Protein AF-A0A848VW06-F1 (afdb_monomer)

Solvent-accessible surface area (backbone atoms only — not comparable to full-atom values): 3753 Å² total; per-residue (Å²): 136,60,71,65,59,58,52,55,52,48,53,52,52,51,52,52,50,52,50,51,53,50,51,54,49,48,53,52,50,54,52,50,50,49,27,63,74,68,74,45,82,58,88,84,52,54,69,70,58,49,52,52,50,51,53,51,56,50,54,59,63,75,75,111

Radius of gyration: 20.6 Å; Cα contacts (8 Å, |Δi|>4): 8; chains: 1; bounding box: 32×20×64 Å

Sequence (64 aa):
MTWFQTILMGERAITLLLFALYLITAVRLCRYSSWVSEGTPNPFLPRVLKNALIDQGYRQRLAY

pLDDT: mean 72.05, std 13.0, range [46.88, 95.0]

Mean predicted aligned error: 13.28 Å

Secondary structure (DSSP, 8-state):
--HHHHHHHHHHHHHHHHHHHHHHHHHHHHHHHHHHHHT---TTS-HHHHHHHHHHHHHHHTT-

Structure (mmCIF, N/CA/C/O backbone):
data_AF-A0A848VW06-F1
#
_entry.id   AF-A0A848VW06-F1
#
loop_
_atom_site.group_PDB
_atom_site.id
_atom_site.type_symbol
_atom_site.label_atom_id
_atom_site.label_alt_id
_atom_site.label_comp_id
_atom_site.label_asym_id
_atom_site.label_entity_id
_atom_site.label_seq_id
_atom_site.pdbx_PDB_ins_code
_atom_site.Cartn_x
_atom_site.Cartn_y
_atom_site.Cartn_z
_atom_site.occupancy
_atom_site.B_iso_or_equiv
_atom_site.auth_seq_id
_atom_site.auth_comp_id
_atom_site.auth_asym_id
_atom_site.auth_atom_id
_atom_site.pdbx_PDB_model_num
ATOM 1 N N . MET A 1 1 ? 15.701 -2.335 -34.849 1.00 56.00 1 MET A N 1
ATOM 2 C CA . MET A 1 1 ? 14.617 -2.194 -33.851 1.00 56.00 1 MET A CA 1
ATOM 3 C C . MET A 1 1 ? 14.952 -0.990 -32.987 1.00 56.00 1 MET A C 1
ATOM 5 O O . MET A 1 1 ? 16.023 -0.967 -32.400 1.00 56.00 1 MET A O 1
ATOM 9 N N . THR A 1 2 ? 14.151 0.067 -33.062 1.00 68.62 2 THR A N 1
ATOM 10 C CA . THR A 1 2 ? 14.535 1.436 -32.691 1.00 68.62 2 THR A CA 1
ATOM 11 C C . THR A 1 2 ? 14.465 1.666 -31.179 1.00 68.62 2 THR A C 1
ATOM 13 O O . THR A 1 2 ? 13.462 1.336 -30.557 1.00 68.62 2 THR A O 1
ATOM 16 N N . TRP A 1 3 ? 15.506 2.274 -30.599 1.00 69.94 3 TRP A N 1
ATOM 17 C CA . TRP A 1 3 ? 15.618 2.666 -29.180 1.00 69.94 3 TRP A CA 1
ATOM 18 C C . TRP A 1 3 ? 14.356 3.327 -28.599 1.00 69.94 3 TRP A C 1
ATOM 20 O O . TRP A 1 3 ? 14.033 3.152 -27.427 1.00 69.94 3 TRP A O 1
ATOM 30 N N . PHE A 1 4 ? 13.606 4.027 -29.448 1.00 74.56 4 PHE A N 1
ATOM 31 C CA . PHE A 1 4 ? 12.309 4.622 -29.142 1.00 74.56 4 PHE A CA 1
ATOM 32 C C . PHE A 1 4 ? 11.261 3.608 -28.645 1.00 74.56 4 PHE A C 1
ATOM 34 O O . PHE A 1 4 ? 10.543 3.883 -27.690 1.00 74.56 4 PHE A O 1
ATOM 41 N N . GLN A 1 5 ? 11.198 2.413 -29.240 1.00 73.31 5 GLN A N 1
ATOM 42 C CA . GLN A 1 5 ? 10.281 1.348 -28.814 1.00 73.31 5 GLN A CA 1
ATOM 43 C C . GLN A 1 5 ? 10.644 0.819 -27.421 1.00 73.31 5 GLN A C 1
ATOM 45 O O . GLN A 1 5 ? 9.759 0.556 -26.612 1.00 73.31 5 GLN A O 1
ATOM 50 N N . THR A 1 6 ? 11.940 0.724 -27.113 1.00 77.19 6 THR A N 1
ATOM 51 C CA . THR A 1 6 ? 12.430 0.295 -25.796 1.00 77.19 6 THR A CA 1
ATOM 52 C C . THR A 1 6 ? 12.067 1.303 -24.705 1.00 77.19 6 THR A C 1
ATOM 54 O O . THR A 1 6 ? 11.619 0.904 -23.632 1.00 77.19 6 THR A O 1
ATOM 57 N N . ILE A 1 7 ? 12.199 2.604 -24.989 1.00 78.38 7 ILE A N 1
ATOM 58 C CA . ILE A 1 7 ? 11.804 3.679 -24.063 1.00 78.38 7 ILE A CA 1
ATOM 59 C C . ILE A 1 7 ? 10.293 3.631 -23.806 1.00 78.38 7 ILE A C 1
ATOM 61 O O . ILE A 1 7 ? 9.866 3.598 -22.653 1.00 78.38 7 ILE A O 1
ATOM 65 N N . LEU A 1 8 ? 9.491 3.522 -24.868 1.00 77.75 8 LEU A N 1
ATOM 66 C CA . LEU A 1 8 ? 8.031 3.468 -24.769 1.00 77.75 8 LEU A CA 1
ATOM 67 C C . LEU A 1 8 ? 7.542 2.231 -23.9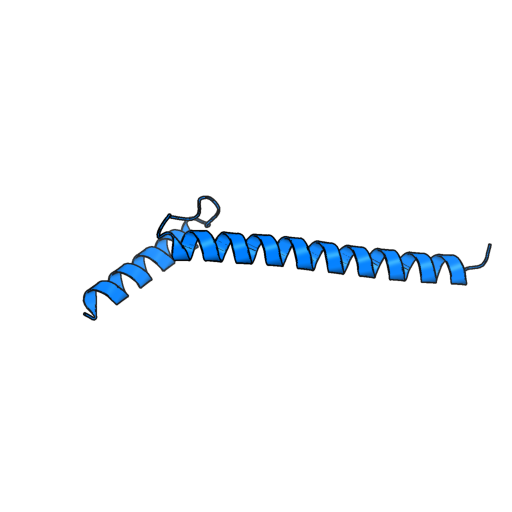92 1.00 77.75 8 LEU A C 1
ATOM 69 O O . LEU A 1 8 ? 6.594 2.305 -23.211 1.00 77.75 8 LEU A O 1
ATOM 73 N N . MET A 1 9 ? 8.192 1.077 -24.178 1.00 77.62 9 MET A N 1
ATOM 74 C CA . MET A 1 9 ? 7.915 -0.130 -23.391 1.00 77.62 9 MET A CA 1
ATOM 75 C C . MET A 1 9 ? 8.288 0.054 -21.913 1.00 77.62 9 MET A C 1
ATOM 77 O O . MET A 1 9 ? 7.535 -0.382 -21.040 1.00 77.62 9 MET A O 1
ATOM 81 N N . GLY A 1 10 ? 9.400 0.738 -21.629 1.00 80.12 10 GLY A N 1
ATOM 82 C CA . GLY A 1 10 ? 9.831 1.074 -20.272 1.00 80.12 10 GLY A CA 1
ATOM 83 C C . GLY A 1 10 ? 8.830 1.963 -19.531 1.00 80.12 10 GLY A C 1
ATOM 84 O O . GLY A 1 10 ? 8.449 1.649 -18.405 1.00 80.12 10 GLY A O 1
ATOM 85 N N . GLU A 1 11 ? 8.323 3.017 -20.172 1.00 84.12 11 GLU A N 1
ATOM 86 C CA . GLU A 1 11 ? 7.319 3.911 -19.572 1.00 84.12 11 GLU A CA 1
ATOM 87 C C . GLU A 1 11 ? 6.019 3.179 -19.221 1.00 84.12 11 GLU A C 1
ATOM 89 O O . GLU A 1 11 ? 5.454 3.366 -18.138 1.00 84.12 11 GLU A O 1
ATOM 94 N N . ARG A 1 12 ? 5.556 2.283 -20.102 1.00 84.62 12 ARG A N 1
ATOM 95 C CA . ARG A 1 12 ? 4.361 1.466 -19.840 1.00 84.62 12 ARG A CA 1
ATOM 96 C C . ARG A 1 12 ? 4.584 0.504 -18.677 1.00 84.62 12 ARG A C 1
ATOM 98 O O . ARG A 1 12 ? 3.694 0.363 -17.841 1.00 84.62 12 ARG A O 1
ATOM 105 N N . ALA A 1 13 ? 5.765 -0.106 -18.582 1.00 85.50 13 ALA A N 1
ATOM 106 C CA . ALA A 1 13 ? 6.117 -0.976 -17.462 1.00 85.50 13 ALA A CA 1
ATOM 107 C C . ALA A 1 13 ? 6.150 -0.210 -16.127 1.00 85.50 13 ALA A C 1
ATOM 109 O O . ALA A 1 13 ? 5.589 -0.682 -15.139 1.00 85.50 13 ALA A O 1
ATOM 110 N N . ILE A 1 14 ? 6.728 0.996 -16.107 1.00 90.00 14 ILE A N 1
ATOM 111 C CA . ILE A 1 14 ? 6.760 1.865 -14.919 1.00 90.00 14 ILE A CA 1
ATOM 112 C C . ILE A 1 14 ? 5.342 2.273 -14.507 1.00 90.00 14 ILE A C 1
ATOM 114 O O . ILE A 1 14 ? 4.991 2.200 -13.331 1.00 90.00 14 ILE A O 1
ATOM 118 N N . THR A 1 15 ? 4.500 2.648 -15.470 1.00 89.44 15 THR A N 1
ATOM 119 C CA . THR A 1 15 ? 3.112 3.051 -15.202 1.00 89.44 15 THR A CA 1
ATOM 120 C C . THR A 1 15 ? 2.302 1.898 -14.606 1.00 89.44 15 THR A C 1
ATOM 122 O O . THR A 1 15 ? 1.575 2.086 -13.632 1.00 89.44 15 THR A O 1
ATOM 125 N N . LEU A 1 16 ? 2.467 0.682 -15.139 1.00 92.62 16 LEU A N 1
ATOM 126 C CA . LEU A 1 16 ? 1.824 -0.520 -14.601 1.00 92.62 16 LEU A CA 1
ATOM 127 C C . LEU A 1 16 ? 2.331 -0.870 -13.197 1.00 92.62 16 LEU A C 1
ATOM 129 O O . LEU A 1 16 ? 1.532 -1.241 -12.338 1.00 92.62 16 LEU A O 1
ATOM 133 N N . LEU A 1 17 ? 3.633 -0.716 -12.938 1.00 93.69 17 LEU A N 1
ATOM 134 C CA . LEU A 1 17 ? 4.221 -0.925 -11.613 1.00 93.69 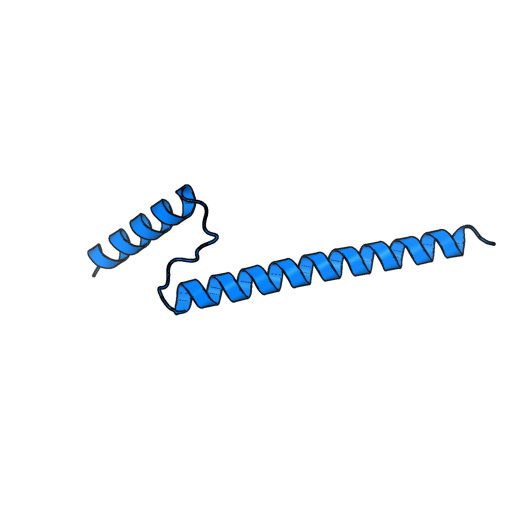17 LEU A CA 1
ATOM 135 C C . LEU A 1 17 ? 3.628 0.047 -10.582 1.00 93.69 17 LEU A C 1
ATOM 137 O O . LEU A 1 17 ? 3.202 -0.372 -9.506 1.00 93.69 17 LEU A O 1
ATOM 141 N N . LEU A 1 18 ? 3.566 1.338 -10.921 1.00 94.00 18 LEU A N 1
ATOM 142 C CA . LEU A 1 18 ? 2.983 2.368 -10.059 1.00 94.00 18 LEU A CA 1
ATOM 143 C C . LEU A 1 18 ? 1.495 2.109 -9.805 1.00 94.00 18 LEU A C 1
ATOM 145 O O . LEU A 1 18 ? 1.038 2.218 -8.667 1.00 94.00 18 LEU A O 1
ATOM 149 N N . PHE A 1 19 ? 0.754 1.696 -10.834 1.00 93.31 19 PHE A N 1
ATOM 150 C CA . PHE A 1 19 ? -0.648 1.315 -10.697 1.00 93.31 19 PHE A CA 1
ATOM 151 C C . PHE A 1 19 ? -0.832 0.108 -9.765 1.00 93.31 19 PHE A C 1
ATOM 153 O O . PHE A 1 19 ? -1.686 0.133 -8.879 1.00 93.31 19 PHE A O 1
ATOM 160 N N . ALA A 1 20 ? 0.001 -0.927 -9.900 1.00 94.00 20 ALA A N 1
ATOM 161 C CA . ALA A 1 20 ? -0.037 -2.092 -9.021 1.00 94.00 20 ALA A CA 1
ATOM 162 C C . ALA A 1 20 ? 0.272 -1.719 -7.561 1.00 94.00 20 ALA A C 1
ATOM 164 O O . ALA A 1 20 ? -0.432 -2.155 -6.648 1.00 94.00 20 ALA A O 1
ATOM 165 N N . LEU A 1 21 ? 1.278 -0.868 -7.329 1.00 95.00 21 LEU A N 1
ATOM 166 C CA . LEU A 1 21 ? 1.610 -0.356 -5.996 1.00 95.00 21 LEU A CA 1
ATOM 167 C C . LEU A 1 21 ? 0.454 0.444 -5.388 1.00 95.00 21 LEU A C 1
ATOM 169 O O . LEU A 1 21 ? 0.116 0.239 -4.219 1.00 95.00 21 LEU A O 1
ATOM 173 N N . TYR A 1 22 ? -0.183 1.310 -6.178 1.00 93.88 22 TYR A N 1
ATOM 174 C CA . TYR A 1 22 ? -1.370 2.049 -5.756 1.00 93.88 22 TYR A CA 1
ATOM 175 C C . TYR A 1 22 ? -2.496 1.099 -5.332 1.00 93.88 22 TYR A C 1
ATOM 177 O O . TYR A 1 22 ? -3.034 1.234 -4.235 1.00 93.88 22 TYR A O 1
ATOM 185 N N . LEU A 1 23 ? -2.795 0.085 -6.149 1.00 93.75 23 LEU A N 1
ATOM 186 C CA . LEU A 1 23 ? -3.885 -0.858 -5.899 1.00 93.75 23 LEU A CA 1
ATOM 187 C C . LEU A 1 23 ? -3.627 -1.718 -4.653 1.00 93.75 23 LEU A C 1
ATOM 189 O O . LEU A 1 23 ? -4.516 -1.879 -3.819 1.00 93.75 23 LEU A O 1
ATOM 193 N N . ILE A 1 24 ? -2.393 -2.194 -4.456 1.00 91.38 24 ILE A N 1
ATOM 194 C CA . ILE A 1 24 ? -1.993 -2.914 -3.235 1.00 91.38 24 ILE A CA 1
ATOM 195 C C . ILE A 1 24 ? -2.160 -2.022 -2.002 1.00 91.38 24 ILE A C 1
ATOM 197 O O . ILE A 1 24 ? -2.659 -2.474 -0.969 1.00 91.38 24 ILE A O 1
ATOM 201 N N . THR A 1 25 ? -1.749 -0.758 -2.099 1.00 87.88 25 THR A N 1
ATOM 202 C CA . THR A 1 25 ? -1.848 0.198 -0.990 1.00 87.88 25 THR A CA 1
ATOM 203 C C . THR A 1 25 ? -3.308 0.507 -0.665 1.00 87.88 25 THR A C 1
ATOM 205 O O . THR A 1 25 ? -3.687 0.467 0.504 1.00 87.88 25 THR A O 1
ATOM 208 N N . ALA A 1 26 ? -4.145 0.712 -1.685 1.00 85.75 26 ALA A N 1
ATOM 209 C CA . ALA A 1 26 ? -5.581 0.920 -1.535 1.00 85.75 26 ALA A CA 1
ATOM 210 C C . ALA A 1 26 ? -6.261 -0.290 -0.879 1.00 85.75 26 ALA A C 1
ATOM 212 O O . ALA A 1 26 ? -6.971 -0.127 0.107 1.00 85.75 26 AL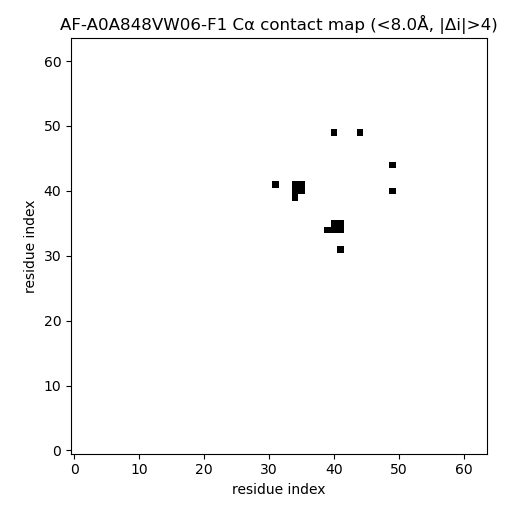A A O 1
ATOM 213 N N . VAL A 1 27 ? -5.975 -1.515 -1.336 1.00 86.62 27 VAL A N 1
ATOM 214 C CA . VAL A 1 27 ? -6.518 -2.744 -0.731 1.00 86.62 27 VAL A CA 1
ATOM 215 C C . VAL A 1 27 ? -6.092 -2.880 0.729 1.00 86.62 27 VAL A C 1
ATOM 217 O O . VAL A 1 27 ? -6.913 -3.214 1.583 1.00 86.62 27 VAL A O 1
ATOM 220 N N . ARG A 1 28 ? -4.823 -2.598 1.048 1.00 82.75 28 ARG A N 1
ATOM 221 C CA . ARG A 1 28 ? -4.337 -2.613 2.436 1.00 82.75 28 ARG A CA 1
ATOM 222 C C . ARG A 1 28 ? -5.048 -1.575 3.294 1.00 82.75 28 ARG A C 1
ATOM 224 O O . ARG A 1 28 ? -5.401 -1.897 4.424 1.00 82.75 28 ARG A O 1
ATOM 231 N N . LEU A 1 29 ? -5.278 -0.374 2.767 1.00 78.44 29 LEU A N 1
ATOM 232 C CA . LEU A 1 29 ? -5.961 0.703 3.478 1.00 78.44 29 LEU A CA 1
ATOM 233 C C . LEU A 1 29 ? -7.449 0.396 3.686 1.00 78.44 29 LEU A C 1
ATOM 235 O O . LEU A 1 29 ? -7.942 0.541 4.799 1.00 78.44 29 LEU A O 1
ATOM 239 N N . CYS A 1 30 ? -8.149 -0.099 2.663 1.00 76.19 30 CYS A N 1
ATOM 240 C CA . CYS A 1 30 ? -9.545 -0.529 2.770 1.00 76.19 30 CYS A CA 1
ATOM 241 C C . CYS A 1 30 ? -9.695 -1.669 3.777 1.00 76.19 30 CYS A C 1
ATOM 243 O O . CYS A 1 30 ? -10.566 -1.618 4.640 1.00 76.19 30 CYS A O 1
ATOM 245 N N . ARG A 1 31 ? -8.798 -2.662 3.725 1.00 73.62 31 ARG A N 1
ATOM 246 C CA . ARG A 1 31 ? -8.767 -3.751 4.703 1.00 73.62 31 ARG A CA 1
ATOM 247 C C . ARG A 1 31 ? -8.462 -3.223 6.102 1.00 73.62 31 ARG A C 1
ATOM 249 O O . ARG A 1 31 ? -9.106 -3.629 7.053 1.00 73.62 31 ARG A O 1
ATOM 256 N N . TYR A 1 32 ? -7.516 -2.298 6.255 1.00 66.94 32 TYR A N 1
ATOM 257 C CA . TYR A 1 32 ? -7.245 -1.654 7.543 1.00 66.94 32 TYR A CA 1
ATOM 258 C C . TYR A 1 32 ? -8.484 -0.931 8.089 1.00 66.94 32 TYR A C 1
AT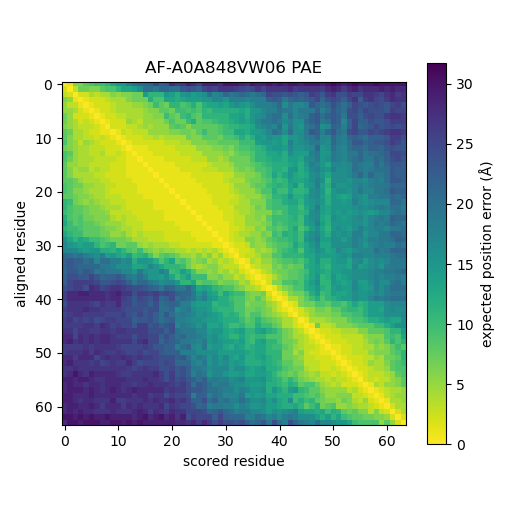OM 260 O O . TYR A 1 32 ? -8.839 -1.119 9.248 1.00 66.94 32 TYR A O 1
ATOM 268 N N . SER A 1 33 ? -9.172 -0.163 7.242 1.00 62.75 33 SER A N 1
ATOM 269 C CA . SER A 1 33 ? -10.404 0.546 7.592 1.00 62.75 33 SER A CA 1
ATOM 270 C C . SER A 1 33 ? -11.531 -0.402 7.999 1.00 62.75 33 SER A C 1
ATOM 272 O O . SER A 1 33 ? -12.274 -0.073 8.920 1.00 62.75 33 SER A O 1
ATOM 274 N N . SER A 1 34 ? -11.664 -1.568 7.355 1.00 63.38 34 SER A N 1
ATOM 275 C CA . SER A 1 34 ? -12.689 -2.550 7.726 1.00 63.38 34 SER A CA 1
ATOM 276 C C . SER A 1 34 ? -12.430 -3.128 9.118 1.00 6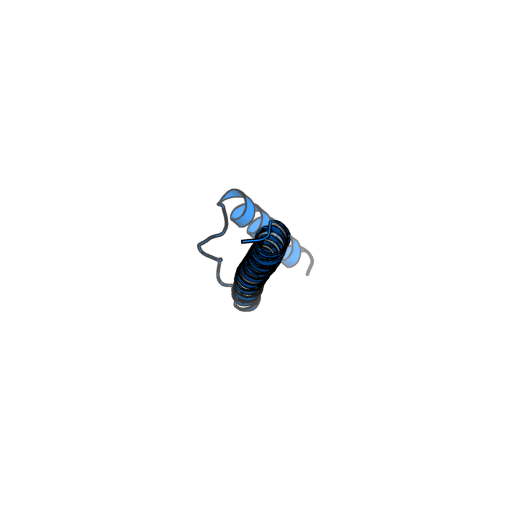3.38 34 SER A C 1
ATOM 278 O O . SER A 1 34 ? -13.341 -3.155 9.934 1.00 63.38 34 SER A O 1
ATOM 280 N N . TRP A 1 35 ? -11.176 -3.469 9.446 1.00 63.44 35 TRP A N 1
ATOM 281 C CA . TRP A 1 35 ? -10.808 -3.914 10.799 1.00 63.44 35 TRP A CA 1
ATOM 282 C C . TRP A 1 35 ? -11.068 -2.839 11.864 1.00 63.44 35 TRP A C 1
ATOM 284 O O . TRP A 1 35 ? -11.556 -3.147 12.948 1.00 63.44 35 TRP A O 1
ATOM 294 N N . VAL A 1 36 ? -10.765 -1.570 11.559 1.00 60.81 36 VAL A N 1
ATOM 295 C CA . VAL A 1 36 ? -11.052 -0.445 12.467 1.00 60.81 36 VAL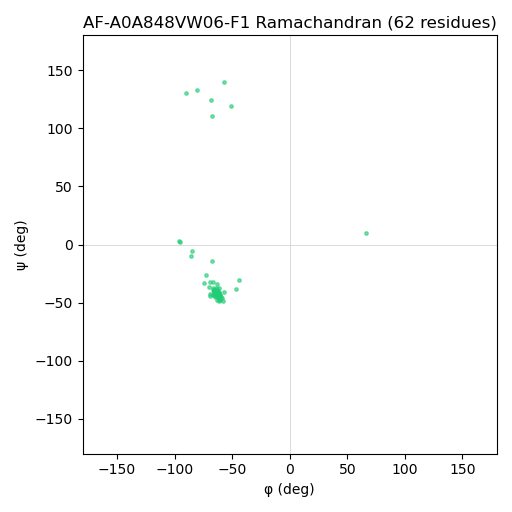 A CA 1
ATOM 296 C C . VAL A 1 36 ? -12.560 -0.287 12.681 1.00 60.81 36 VAL A C 1
ATOM 298 O O . VAL A 1 36 ? -12.991 -0.101 13.815 1.00 60.81 36 VAL A O 1
ATOM 301 N N . SER A 1 37 ? -13.362 -0.409 11.619 1.00 60.00 37 SER A N 1
ATOM 302 C CA . SER A 1 37 ? -14.825 -0.309 11.694 1.00 60.00 37 SER A CA 1
ATOM 303 C C . SER A 1 37 ? -15.475 -1.484 12.432 1.00 60.00 37 SER A C 1
ATOM 305 O O . SER A 1 37 ? -16.511 -1.301 13.063 1.00 60.00 37 SER A O 1
ATOM 307 N N . GLU A 1 38 ? -14.895 -2.680 12.349 1.00 63.41 38 GLU A N 1
ATOM 308 C CA . GLU A 1 38 ? -15.401 -3.894 13.006 1.00 63.41 38 GLU A CA 1
ATOM 309 C C . GLU A 1 38 ? -14.920 -4.032 14.463 1.00 63.41 38 GLU A C 1
ATOM 311 O O . GLU A 1 38 ? -15.346 -4.943 15.173 1.00 63.41 38 GLU A O 1
ATOM 316 N N . GLY A 1 39 ? -14.036 -3.142 14.936 1.00 59.38 39 GLY A N 1
ATOM 317 C CA . GLY A 1 39 ? -13.469 -3.200 16.289 1.00 59.38 39 GLY A CA 1
ATOM 318 C C . GLY A 1 39 ? -12.560 -4.414 16.529 1.00 59.38 39 GLY A C 1
ATOM 319 O O . GLY A 1 39 ? -12.160 -4.683 17.665 1.00 59.38 39 GLY A O 1
ATOM 320 N N . THR A 1 40 ? -12.220 -5.158 15.476 1.00 60.22 40 THR A N 1
ATOM 321 C CA . THR A 1 40 ? -11.395 -6.364 15.528 1.00 60.22 40 THR A CA 1
ATOM 322 C C . THR A 1 40 ? -9.916 -6.001 15.359 1.00 60.22 40 THR A C 1
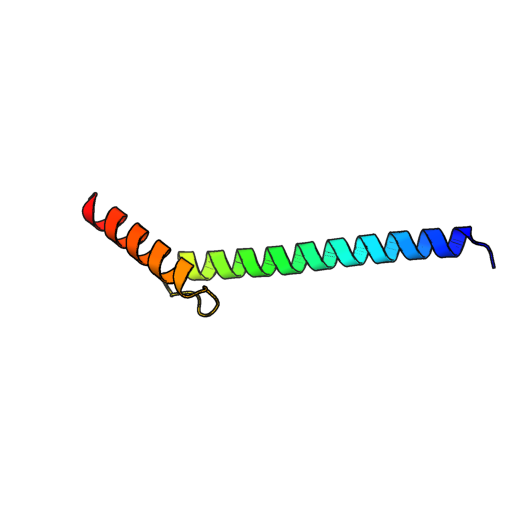ATOM 324 O O . THR A 1 40 ? -9.537 -5.277 14.436 1.00 60.22 40 THR A O 1
ATOM 327 N N . PRO A 1 41 ? -9.020 -6.492 16.237 1.00 59.28 41 PRO A N 1
ATOM 328 C CA . PRO A 1 41 ? -7.611 -6.134 16.169 1.00 59.28 41 PRO A CA 1
ATOM 329 C C . PRO A 1 41 ? -6.984 -6.725 14.901 1.00 59.28 41 PRO A C 1
ATOM 331 O O . PRO A 1 41 ? -6.800 -7.938 14.806 1.00 59.28 41 PRO A O 1
ATOM 334 N N . ASN A 1 42 ? -6.637 -5.859 13.942 1.00 60.59 42 ASN A N 1
ATOM 335 C CA . ASN A 1 42 ? -6.000 -6.250 12.686 1.00 60.59 42 ASN A CA 1
ATOM 336 C C . ASN A 1 42 ? -4.765 -7.144 12.965 1.00 60.59 42 ASN A C 1
ATOM 338 O O . ASN A 1 42 ? -3.821 -6.692 13.622 1.00 60.59 42 ASN A O 1
ATOM 342 N N . PRO A 1 43 ? -4.738 -8.398 12.469 1.00 61.75 43 PRO A N 1
ATOM 343 C CA . PRO A 1 43 ? -3.687 -9.368 12.786 1.00 61.75 43 PRO A CA 1
ATOM 344 C C . PRO A 1 43 ? -2.314 -9.000 12.206 1.00 61.75 43 PRO A C 1
ATOM 346 O O . PRO A 1 43 ? -1.302 -9.547 12.634 1.00 61.75 43 PRO A O 1
ATOM 349 N N . PHE A 1 44 ? -2.266 -8.054 11.265 1.00 62.00 44 PHE A N 1
ATOM 350 C CA . PHE A 1 44 ? -1.035 -7.576 10.632 1.00 62.00 44 PHE A CA 1
ATOM 351 C C . PHE A 1 44 ? -0.479 -6.297 11.269 1.00 62.00 44 PHE A C 1
ATOM 353 O O . PHE A 1 44 ? 0.512 -5.752 10.783 1.00 62.00 44 PHE A O 1
ATOM 360 N N . LEU A 1 45 ? -1.102 -5.794 12.339 1.00 63.72 45 LEU A N 1
ATOM 361 C CA . LEU A 1 45 ? -0.572 -4.653 13.074 1.00 63.72 45 LEU A CA 1
ATOM 362 C C . LEU A 1 45 ? 0.727 -5.049 13.795 1.00 63.72 45 LEU A C 1
ATOM 364 O O . LEU A 1 45 ? 0.710 -5.975 14.614 1.00 63.72 45 LEU A O 1
ATOM 368 N N . PRO A 1 46 ? 1.845 -4.334 13.568 1.00 65.19 46 PRO A N 1
ATOM 369 C CA . PRO A 1 46 ? 3.032 -4.510 14.389 1.00 65.19 46 PRO A CA 1
ATOM 370 C C . PRO A 1 46 ? 2.676 -4.250 15.858 1.00 65.19 46 PRO A C 1
ATOM 372 O O . PRO A 1 46 ? 1.921 -3.324 16.165 1.00 65.19 46 PRO A O 1
ATOM 375 N N . ARG A 1 47 ? 3.226 -5.061 16.775 1.00 64.56 47 ARG A N 1
ATOM 376 C CA . ARG A 1 47 ? 2.928 -5.013 18.226 1.00 64.56 47 ARG A CA 1
AT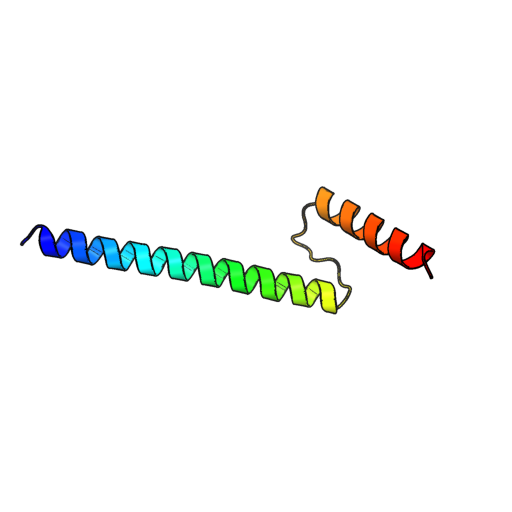OM 377 C C . ARG A 1 47 ? 2.961 -3.594 18.800 1.00 64.56 47 ARG A C 1
ATOM 379 O O . ARG A 1 47 ? 2.122 -3.251 19.622 1.00 64.56 47 ARG A O 1
ATOM 386 N N . VAL A 1 48 ? 3.897 -2.773 18.327 1.00 64.94 48 VAL A N 1
ATOM 387 C CA . VAL A 1 48 ? 4.069 -1.373 18.743 1.00 64.94 48 VAL A CA 1
ATOM 388 C C . VAL A 1 48 ? 2.831 -0.532 18.417 1.00 64.94 48 VAL A C 1
ATOM 390 O O . VAL A 1 48 ? 2.320 0.176 19.279 1.00 64.94 48 VAL A O 1
ATOM 393 N N . LEU A 1 49 ? 2.302 -0.661 17.198 1.00 65.56 49 LEU A N 1
ATOM 394 C CA . LEU A 1 49 ? 1.129 0.089 16.754 1.00 65.56 49 LEU A CA 1
ATOM 395 C C . LEU A 1 49 ? -0.159 -0.455 17.387 1.00 65.56 49 LEU A C 1
ATOM 397 O O . LEU A 1 49 ? -1.051 0.316 17.726 1.00 65.56 49 LEU A O 1
ATOM 401 N N . LYS A 1 50 ? -0.225 -1.770 17.637 1.00 62.25 50 LYS A N 1
ATOM 402 C CA . LYS A 1 50 ? -1.323 -2.390 18.394 1.00 62.25 50 LYS A CA 1
ATOM 403 C C . LYS A 1 50 ? -1.421 -1.820 19.814 1.00 62.25 50 LYS A C 1
ATOM 405 O O . LYS A 1 50 ? -2.513 -1.470 20.246 1.00 62.25 50 LYS A O 1
ATOM 410 N N . ASN A 1 51 ? -0.293 -1.680 20.510 1.00 65.69 51 ASN A N 1
ATOM 411 C CA . ASN A 1 51 ? -0.261 -1.100 21.855 1.00 65.69 51 ASN A CA 1
ATOM 412 C C . ASN A 1 51 ? -0.641 0.390 21.846 1.00 65.69 51 ASN A C 1
ATOM 414 O O . ASN A 1 51 ? -1.383 0.827 22.719 1.00 65.69 51 ASN A O 1
ATOM 418 N N . ALA A 1 52 ? -0.194 1.151 20.839 1.00 66.06 52 ALA A N 1
ATOM 419 C CA . ALA A 1 52 ? -0.533 2.569 20.699 1.00 66.06 52 ALA A CA 1
ATOM 420 C C . ALA A 1 52 ? -2.034 2.802 20.435 1.00 66.06 52 ALA A C 1
ATOM 422 O O . ALA A 1 52 ? -2.627 3.719 20.997 1.00 66.06 52 ALA A O 1
ATOM 423 N N . LEU A 1 53 ? -2.664 1.951 19.618 1.00 64.31 53 LEU A N 1
ATOM 424 C CA . LEU A 1 53 ? -4.102 2.020 19.336 1.00 64.31 53 LEU A CA 1
ATOM 425 C C . LEU A 1 53 ? -4.953 1.616 20.547 1.00 64.31 53 LEU A C 1
ATOM 427 O O . LEU A 1 53 ? -6.000 2.216 20.780 1.00 64.31 53 LEU A O 1
ATOM 431 N N . ILE A 1 54 ? -4.500 0.636 21.339 1.00 66.75 54 ILE A N 1
ATOM 432 C CA . ILE A 1 54 ? -5.154 0.273 22.606 1.00 66.75 54 ILE A CA 1
ATOM 433 C C . ILE A 1 54 ? -5.080 1.443 23.595 1.00 66.75 54 ILE A C 1
ATOM 435 O O . ILE A 1 54 ? -6.098 1.777 24.195 1.00 66.75 54 ILE A O 1
ATOM 439 N N . ASP A 1 55 ? -3.923 2.102 23.722 1.00 66.06 55 ASP A N 1
ATOM 440 C CA . ASP A 1 55 ? -3.763 3.266 24.608 1.00 66.06 55 ASP A CA 1
ATOM 441 C C . ASP A 1 55 ? -4.650 4.448 24.169 1.00 66.06 55 ASP A C 1
ATOM 443 O O . ASP A 1 55 ? -5.310 5.083 24.993 1.00 66.06 55 ASP A O 1
ATOM 447 N N . GLN A 1 56 ? -4.768 4.697 22.858 1.00 63.31 56 GLN A N 1
ATOM 448 C CA . GLN A 1 56 ? -5.694 5.704 22.325 1.00 63.31 56 GLN A CA 1
ATOM 449 C C . GLN A 1 56 ? -7.168 5.355 22.573 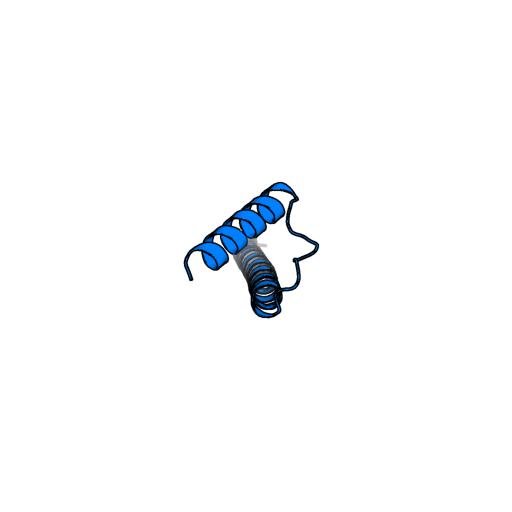1.00 63.31 56 GLN A C 1
ATOM 451 O O . GLN A 1 56 ? -7.926 6.218 23.017 1.00 63.31 56 GLN A O 1
ATOM 456 N N . GLY A 1 57 ? -7.575 4.105 22.335 1.00 63.94 57 GLY A N 1
ATOM 457 C CA . GLY A 1 57 ? -8.942 3.650 22.603 1.00 63.94 57 GLY A CA 1
ATOM 458 C C . GLY A 1 57 ? -9.304 3.709 24.091 1.00 63.94 57 GLY A C 1
ATOM 459 O O . GLY A 1 57 ? -10.434 4.047 24.444 1.00 63.94 57 GLY A O 1
ATOM 460 N N . TYR A 1 58 ? -8.336 3.454 24.976 1.00 58.22 58 TYR A N 1
ATOM 461 C CA . TYR A 1 58 ? -8.515 3.567 26.424 1.00 58.22 58 TYR A CA 1
ATOM 462 C C . TYR A 1 58 ? -8.682 5.027 26.867 1.00 58.22 58 TYR A C 1
ATOM 464 O O . TYR A 1 58 ? -9.587 5.339 27.639 1.00 58.22 58 TYR A O 1
ATOM 472 N N . ARG A 1 59 ? -7.878 5.950 26.317 1.00 56.91 59 ARG A N 1
ATOM 473 C CA . ARG A 1 59 ? -8.023 7.394 26.577 1.00 56.91 59 ARG A CA 1
ATOM 474 C C . ARG A 1 59 ? -9.347 7.964 26.072 1.00 56.91 59 ARG A C 1
ATOM 476 O O . ARG A 1 59 ? -9.925 8.804 26.750 1.00 56.91 59 ARG A O 1
ATOM 483 N N . GLN A 1 60 ? -9.849 7.500 24.927 1.00 59.00 60 GLN A N 1
ATOM 484 C CA . GLN A 1 60 ? -11.153 7.930 24.405 1.00 59.00 60 GLN A CA 1
ATOM 485 C C . GLN A 1 60 ? -12.324 7.463 25.280 1.00 59.00 60 GLN A C 1
ATOM 487 O O . GLN A 1 60 ? -13.306 8.186 25.410 1.00 59.00 60 GLN A O 1
ATOM 492 N N . ARG A 1 61 ? -12.212 6.293 25.922 1.00 53.25 61 ARG A N 1
ATOM 493 C CA . ARG A 1 61 ? -13.225 5.784 26.863 1.00 53.25 61 ARG A CA 1
ATOM 494 C C . ARG A 1 61 ? -13.259 6.506 28.207 1.00 53.25 61 ARG A C 1
ATOM 496 O O . ARG A 1 61 ? -14.296 6.489 28.847 1.00 53.25 61 ARG A O 1
ATOM 503 N N . LEU A 1 62 ? -12.141 7.085 28.637 1.00 55.66 62 LEU A N 1
ATOM 504 C CA . LEU A 1 62 ? -12.035 7.834 29.896 1.00 55.66 62 LEU A CA 1
ATOM 505 C C . LEU A 1 62 ? -12.454 9.309 29.761 1.00 55.66 62 LEU A C 1
ATOM 507 O O . LEU A 1 62 ? -12.533 10.009 30.765 1.00 55.66 62 LEU A O 1
ATOM 511 N N . ALA A 1 63 ? -12.666 9.789 28.532 1.00 55.03 63 ALA A N 1
ATOM 512 C CA . ALA A 1 63 ? -13.077 11.162 28.234 1.00 55.03 63 ALA A CA 1
ATOM 513 C C . ALA A 1 63 ? -14.604 11.332 28.066 1.00 55.03 63 ALA A C 1
ATOM 515 O O . ALA A 1 63 ? -15.054 12.437 27.761 1.00 55.03 63 ALA A O 1
ATOM 516 N N . TYR A 1 64 ? -15.371 10.253 28.247 1.00 46.88 64 TYR A N 1
ATOM 517 C CA . TYR A 1 64 ? -16.836 10.213 28.324 1.00 46.88 64 TYR A CA 1
ATOM 518 C C . TYR A 1 64 ? -17.260 9.815 29.738 1.00 46.88 64 TYR A C 1
ATOM 520 O O . TYR A 1 64 ? -18.346 10.268 30.160 1.00 46.88 64 TYR A O 1
#

Foldseek 3Di:
DDPVVVVVVVVVVVVVVVVVVVVVVVVVVVVVVVCVVVVHQDPPDDPVVSVVVVVVVVVVVVVD